Protein AF-A0A6B3GAQ2-F1 (afdb_monomer)

Nearest PDB structures (foldseek):
  8sam-assembly2_B  TM=8.008E-01  e=4.745E-01  Bacillus thuringiensis serovar andalousiensis
  3t33-assembly1_A  TM=7.154E-01  e=3.754E+00  Arabidopsis thaliana

Sequence (95 aa):
IAGVPDNLMHYPGDPQPVWDPLQLSDGHPGVALLYAELAATDPALRHRAHAHLSAGLAAGIRPVPQSLFGGMVALAYAGHTAAVGSGGYTAMLAG

Solvent-accessible surface area (backbone atoms only — not comparable to full-atom values): 4975 Å² total; per-residue (Å²): 116,60,85,41,92,86,39,55,42,87,54,99,72,79,72,38,64,56,50,41,51,40,22,25,88,48,18,23,22,33,54,14,38,53,27,32,60,53,21,73,82,39,53,78,34,25,45,55,16,51,50,27,47,52,50,31,60,70,68,52,92,67,102,59,80,70,34,71,54,24,36,66,45,9,40,51,50,28,51,50,53,31,15,58,73,45,76,29,58,69,50,26,70,75,57

Mean predicted aligned error: 4.55 Å

Secondary structure (DSSP, 8-state):
-TT-TT-EE--SSS-EES--TTBTTTSHHHHHHHHHHHTTT-GGGHHHHHHHHHHHHHT---SS--BTTBTHHHHHHHHHHHHHHTTSHHHHHT-

Foldseek 3Di:
DQPDPPQWDDDPDDTHRQEDQFFCPRHLLVVLLVLLVVCLVPVVSLVVSVVSLVVSVVVDADPDDDDCGGGVVVSVVSQVVSQVSLVGPVSSVVD

Radius of gyration: 14.06 Å; Cα contacts (8 Å, |Δi|>4): 156; chains: 1; bounding box: 30×23×40 Å

Structure (mmCIF, N/CA/C/O backbone):
data_AF-A0A6B3GAQ2-F1
#
_entry.id   AF-A0A6B3GAQ2-F1
#
loop_
_atom_site.group_PDB
_atom_site.id
_atom_site.type_symbol
_atom_site.label_atom_id
_atom_site.label_alt_id
_atom_site.label_comp_id
_atom_site.label_asym_id
_atom_site.label_entity_id
_atom_site.label_seq_id
_atom_site.pdbx_PDB_ins_code
_atom_site.Cartn_x
_atom_site.Cartn_y
_atom_site.Cartn_z
_atom_site.occupancy
_atom_site.B_iso_or_equiv
_atom_site.auth_seq_id
_atom_site.auth_comp_id
_atom_site.auth_asym_id
_atom_site.auth_atom_id
_atom_site.pdbx_PDB_model_num
ATOM 1 N N . ILE A 1 1 ? -7.928 -5.280 -15.726 1.00 63.16 1 ILE A N 1
ATOM 2 C CA . ILE A 1 1 ? -8.010 -3.985 -16.446 1.00 63.16 1 ILE A CA 1
ATOM 3 C C . ILE A 1 1 ? -6.665 -3.260 -16.370 1.00 63.16 1 ILE A C 1
ATOM 5 O O . ILE A 1 1 ? -6.092 -3.035 -17.419 1.00 63.16 1 ILE A O 1
ATOM 9 N N . ALA A 1 2 ? -6.097 -3.017 -15.179 1.00 62.66 2 ALA A N 1
ATOM 10 C CA . ALA A 1 2 ? -4.810 -2.316 -15.051 1.00 62.66 2 ALA A CA 1
ATOM 11 C C . ALA A 1 2 ? -3.591 -3.047 -15.667 1.00 62.66 2 ALA A C 1
ATOM 13 O O . ALA A 1 2 ? -2.789 -2.409 -16.333 1.00 62.66 2 ALA A O 1
ATOM 14 N N . GLY A 1 3 ? -3.475 -4.372 -15.497 1.00 64.00 3 GLY A N 1
ATOM 15 C CA . GLY A 1 3 ? -2.357 -5.179 -16.025 1.00 64.00 3 GLY A CA 1
ATOM 16 C C . GLY A 1 3 ? -2.573 -5.783 -17.420 1.00 64.00 3 GLY A C 1
ATOM 17 O O . GLY A 1 3 ? -1.963 -6.799 -17.740 1.00 64.00 3 GLY A O 1
ATOM 18 N N . VAL A 1 4 ? -3.503 -5.242 -18.214 1.00 77.94 4 VAL A N 1
ATOM 19 C CA . VAL A 1 4 ? -3.713 -5.689 -19.605 1.00 77.94 4 VAL A CA 1
ATOM 20 C C . VAL A 1 4 ? -2.532 -5.191 -20.458 1.00 77.94 4 VAL A C 1
ATOM 22 O O . VAL A 1 4 ? -2.133 -4.048 -20.251 1.00 77.94 4 VAL A O 1
ATOM 25 N N . PRO A 1 5 ? -1.975 -5.991 -21.395 1.00 67.44 5 PRO A N 1
ATOM 26 C CA . PRO A 1 5 ? -0.726 -5.661 -22.098 1.00 67.44 5 PRO A CA 1
ATOM 27 C C . PRO A 1 5 ? -0.703 -4.290 -22.783 1.00 67.44 5 PRO A C 1
ATOM 29 O O . PRO A 1 5 ? 0.327 -3.626 -22.781 1.00 67.44 5 PRO A O 1
ATOM 32 N N . ASP A 1 6 ? -1.847 -3.847 -23.304 1.00 76.38 6 ASP A N 1
ATOM 33 C CA . ASP A 1 6 ? -1.968 -2.578 -24.032 1.00 76.38 6 ASP A CA 1
ATOM 34 C C . ASP A 1 6 ? -2.365 -1.395 -23.134 1.00 76.38 6 ASP A C 1
ATOM 36 O O . ASP A 1 6 ? -2.573 -0.281 -23.611 1.00 76.38 6 ASP A O 1
ATOM 40 N N . ASN A 1 7 ? -2.489 -1.613 -21.822 1.00 79.94 7 ASN A N 1
ATOM 41 C CA . ASN A 1 7 ? -2.814 -0.561 -20.867 1.00 79.94 7 ASN A CA 1
ATOM 42 C C . ASN A 1 7 ? -1.532 0.147 -20.410 1.00 79.94 7 ASN A C 1
ATOM 44 O O . ASN A 1 7 ? -1.021 -0.081 -19.308 1.00 79.94 7 ASN A O 1
ATOM 48 N N . LEU A 1 8 ? -0.998 0.974 -21.308 1.00 85.12 8 LEU A N 1
ATOM 49 C CA . LEU A 1 8 ? 0.260 1.692 -21.142 1.00 85.12 8 LEU A CA 1
ATOM 50 C C . LEU A 1 8 ? 0.019 3.198 -21.004 1.00 85.12 8 LEU A C 1
ATOM 52 O O . LEU A 1 8 ? -0.842 3.780 -21.666 1.00 85.12 8 LEU 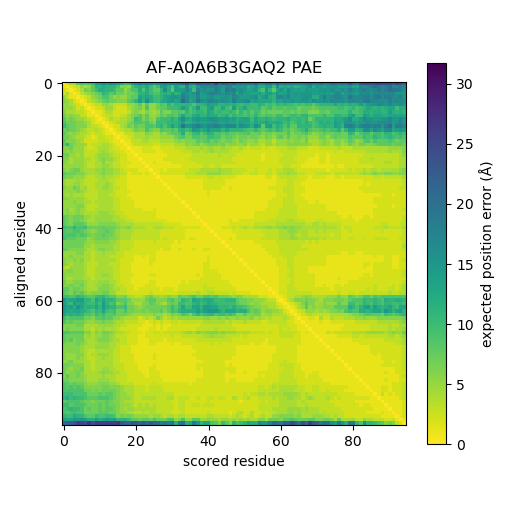A O 1
ATOM 56 N N . MET A 1 9 ? 0.824 3.841 -20.163 1.00 82.31 9 MET A N 1
ATOM 57 C CA . MET A 1 9 ? 0.917 5.291 -20.098 1.00 82.31 9 MET A CA 1
ATOM 58 C C . MET A 1 9 ? 1.905 5.785 -21.154 1.00 82.31 9 MET A C 1
ATOM 60 O O . MET A 1 9 ? 3.058 5.350 -21.211 1.00 82.31 9 MET A O 1
ATOM 64 N N . HIS A 1 10 ? 1.449 6.730 -21.976 1.00 84.25 10 HIS A N 1
ATOM 65 C CA . HIS A 1 10 ? 2.252 7.356 -23.020 1.00 84.25 10 HIS A CA 1
ATOM 66 C C . HIS A 1 10 ? 2.786 8.704 -22.535 1.00 84.25 10 HIS A C 1
ATOM 68 O O . HIS A 1 10 ? 2.098 9.724 -22.589 1.00 84.25 10 HIS A O 1
ATOM 74 N N . TYR A 1 11 ? 4.030 8.697 -22.071 1.00 76.50 11 TYR A N 1
ATOM 75 C CA . TYR A 1 11 ? 4.803 9.898 -21.762 1.00 76.50 11 TYR A CA 1
ATOM 76 C C . TYR A 1 11 ? 5.875 10.114 -22.838 1.00 76.50 11 TYR A C 1
ATOM 78 O O . TYR A 1 11 ? 6.188 9.177 -23.573 1.00 76.50 11 TYR A O 1
ATOM 86 N N . PRO A 1 12 ? 6.469 11.316 -22.961 1.00 85.44 12 PRO A N 1
ATOM 87 C CA . PRO A 1 12 ? 7.688 11.477 -23.747 1.00 85.44 12 PRO A CA 1
ATOM 88 C C . PRO A 1 12 ? 8.767 10.495 -23.252 1.00 85.44 12 PRO A C 1
ATOM 90 O O . PRO A 1 12 ? 9.226 10.615 -22.118 1.00 85.44 12 PRO A O 1
ATOM 93 N N . GLY A 1 13 ? 9.141 9.517 -24.081 1.00 82.69 13 GLY A N 1
ATOM 94 C CA . GLY A 1 13 ? 10.033 8.412 -23.712 1.00 82.69 13 GLY A CA 1
ATOM 95 C C . GLY A 1 13 ? 9.405 7.038 -23.966 1.00 82.69 13 GLY A C 1
ATOM 96 O O . GLY A 1 13 ? 8.501 6.908 -24.793 1.00 82.69 13 GLY A O 1
ATOM 97 N N . ASP A 1 14 ? 9.901 6.018 -23.265 1.00 82.69 14 ASP A N 1
ATOM 98 C CA . ASP A 1 14 ? 9.403 4.645 -23.391 1.00 82.69 14 ASP A CA 1
ATOM 99 C C . ASP A 1 14 ? 8.037 4.485 -22.700 1.00 82.69 14 ASP A C 1
ATOM 101 O O . ASP A 1 14 ? 7.901 4.892 -21.538 1.00 82.69 14 ASP A O 1
ATOM 105 N N . PRO A 1 15 ? 7.037 3.859 -23.357 1.00 84.25 15 PRO A N 1
ATOM 106 C CA . PRO A 1 15 ? 5.759 3.535 -22.734 1.00 84.25 15 PRO A CA 1
ATOM 107 C C . PRO A 1 15 ? 5.954 2.763 -21.430 1.00 84.25 15 PRO A C 1
ATOM 109 O O . PRO A 1 15 ? 6.709 1.791 -21.380 1.00 84.25 15 PRO A O 1
ATOM 112 N N . GLN A 1 16 ? 5.256 3.187 -20.381 1.00 82.25 16 GLN A N 1
ATOM 113 C CA . GLN A 1 16 ? 5.312 2.536 -19.074 1.00 82.25 16 GLN A CA 1
ATOM 114 C C . GLN A 1 16 ? 3.996 1.808 -18.797 1.00 82.25 16 GLN A C 1
ATOM 116 O O . GLN A 1 16 ? 2.937 2.295 -19.204 1.00 82.25 16 GLN A O 1
ATOM 121 N N . PRO A 1 17 ? 4.016 0.655 -18.112 1.00 84.62 17 PRO A N 1
ATOM 122 C CA . PRO A 1 17 ? 2.783 0.027 -17.660 1.00 84.62 17 PRO A CA 1
ATOM 123 C C . PRO A 1 17 ? 2.033 0.964 -16.708 1.00 84.62 17 PRO A C 1
ATOM 125 O O . PRO A 1 17 ? 2.646 1.631 -15.885 1.00 84.62 17 PRO A O 1
ATOM 128 N N . VAL A 1 18 ? 0.699 0.979 -16.791 1.00 87.38 18 VAL A N 1
ATOM 129 C CA . VAL A 1 18 ? -0.162 1.724 -15.844 1.00 87.38 18 VAL A CA 1
ATOM 130 C C . VAL A 1 18 ? -0.045 1.187 -14.413 1.00 87.38 18 VAL A C 1
ATOM 132 O O . VAL A 1 18 ? -0.408 1.871 -13.464 1.00 87.38 18 VAL A O 1
ATOM 135 N N . TRP A 1 19 ? 0.387 -0.066 -14.265 1.00 90.50 19 TRP A N 1
ATOM 136 C CA . TRP A 1 19 ? 0.571 -0.714 -12.976 1.00 90.50 19 TRP A CA 1
ATOM 137 C C . TRP A 1 19 ? 1.982 -1.272 -12.861 1.00 90.50 19 TRP A C 1
ATOM 139 O O . TRP A 1 19 ? 2.325 -2.257 -13.525 1.00 90.50 19 TRP A O 1
ATOM 149 N N . ASP A 1 20 ? 2.765 -0.698 -11.956 1.00 90.94 20 ASP A N 1
ATOM 150 C CA . ASP A 1 20 ? 4.005 -1.293 -11.482 1.00 90.94 20 ASP A CA 1
ATOM 151 C C . ASP A 1 20 ? 3.827 -1.732 -10.015 1.00 90.94 20 ASP A C 1
ATOM 153 O O . ASP A 1 20 ? 3.721 -0.886 -9.125 1.00 90.94 20 ASP A O 1
ATOM 157 N N . PRO A 1 21 ? 3.854 -3.050 -9.721 1.00 93.25 21 PRO A N 1
ATOM 158 C CA . PRO A 1 21 ? 3.627 -3.593 -8.382 1.00 93.25 21 PRO A CA 1
ATOM 159 C C . PRO A 1 21 ? 4.420 -2.947 -7.238 1.00 93.25 21 PRO A C 1
ATOM 161 O O . PRO A 1 21 ? 3.946 -2.979 -6.102 1.00 93.25 21 PRO A O 1
ATOM 164 N N . LEU A 1 22 ? 5.608 -2.396 -7.512 1.00 94.19 22 LEU A N 1
ATOM 165 C CA . LEU A 1 22 ? 6.502 -1.814 -6.507 1.00 94.19 22 LEU A CA 1
ATOM 166 C C . LEU A 1 22 ? 6.642 -0.288 -6.609 1.00 94.19 22 LEU A C 1
ATOM 168 O O . LEU A 1 22 ? 7.513 0.275 -5.942 1.00 94.19 22 LEU A O 1
ATOM 172 N N . GLN A 1 23 ? 5.812 0.388 -7.405 1.00 93.69 23 GLN A N 1
ATOM 173 C CA . GLN A 1 23 ? 5.748 1.849 -7.394 1.00 93.69 23 GLN A CA 1
ATOM 174 C C . GLN A 1 23 ? 4.813 2.356 -6.295 1.00 93.69 23 GLN A C 1
ATOM 176 O O . GLN A 1 23 ? 3.775 1.765 -5.993 1.00 93.69 23 GLN A O 1
ATOM 181 N N . LEU A 1 24 ? 5.177 3.482 -5.688 1.00 95.62 24 LEU A N 1
ATOM 182 C CA . LEU A 1 24 ? 4.344 4.144 -4.689 1.00 95.62 24 LEU A CA 1
ATOM 183 C C . LEU A 1 24 ? 3.123 4.820 -5.318 1.00 95.62 24 LEU A C 1
ATOM 185 O O . LEU A 1 24 ? 2.058 4.829 -4.711 1.00 95.62 24 LEU A O 1
ATOM 189 N N . SER A 1 25 ? 3.276 5.383 -6.515 1.00 92.94 25 SER A N 1
ATOM 190 C CA . SER A 1 25 ? 2.231 6.134 -7.220 1.00 92.94 25 SER A CA 1
ATOM 191 C C . SER A 1 25 ? 1.082 5.255 -7.710 1.00 92.94 25 SER A C 1
ATOM 193 O O . SER A 1 25 ? -0.083 5.622 -7.590 1.00 92.94 25 SER A O 1
ATOM 195 N N . ASP A 1 26 ? 1.424 4.104 -8.270 1.00 91.44 26 ASP A N 1
ATOM 196 C CA . ASP A 1 26 ? 0.570 3.302 -9.147 1.00 91.44 26 ASP A CA 1
ATOM 197 C C . ASP A 1 26 ? 0.798 1.796 -8.926 1.00 91.44 26 ASP A C 1
ATOM 199 O O . ASP A 1 26 ? 0.640 0.982 -9.832 1.00 91.44 26 ASP A O 1
ATOM 203 N N . GLY A 1 27 ? 1.164 1.427 -7.694 1.00 94.81 27 GLY A N 1
ATOM 204 C CA . GLY A 1 27 ? 1.456 0.057 -7.281 1.00 94.81 27 GLY A CA 1
ATOM 205 C C . GLY A 1 27 ? 0.871 -0.331 -5.924 1.00 94.81 27 GLY A C 1
ATOM 206 O O . GLY A 1 27 ? 0.117 0.411 -5.284 1.00 94.81 27 GLY A O 1
ATOM 207 N N . HIS A 1 28 ? 1.234 -1.528 -5.450 1.00 97.62 28 HIS A N 1
ATOM 208 C CA . HIS A 1 28 ? 0.762 -2.049 -4.165 1.00 97.62 28 HIS A CA 1
ATOM 209 C C . HIS A 1 28 ? 1.091 -1.152 -2.960 1.00 97.62 28 HIS A C 1
ATOM 211 O O . HIS A 1 28 ? 0.215 -1.029 -2.101 1.00 97.62 28 HIS A O 1
ATOM 217 N N . PRO A 1 29 ? 2.276 -0.512 -2.862 1.00 97.69 29 PRO A N 1
ATOM 218 C CA . PRO A 1 29 ? 2.576 0.397 -1.757 1.00 97.69 29 PRO A CA 1
ATOM 219 C C . PRO A 1 29 ? 1.568 1.548 -1.620 1.00 97.69 29 PRO A C 1
ATOM 221 O O . PRO A 1 29 ? 1.086 1.805 -0.518 1.00 97.69 29 PRO A O 1
ATOM 224 N N . GLY A 1 30 ? 1.188 2.196 -2.726 1.00 97.75 30 GLY A N 1
ATOM 225 C CA . GLY A 1 30 ? 0.201 3.282 -2.711 1.00 97.75 30 GLY A CA 1
ATOM 226 C C . GLY A 1 30 ? -1.188 2.811 -2.286 1.00 97.75 30 GLY A C 1
ATOM 227 O O . GLY A 1 30 ? -1.834 3.426 -1.438 1.00 97.75 30 GLY A O 1
ATOM 228 N N . VAL A 1 31 ? -1.634 1.664 -2.809 1.00 98.19 31 VAL A N 1
ATOM 229 C CA . VAL A 1 31 ? -2.940 1.093 -2.441 1.00 98.19 31 VAL A CA 1
ATOM 230 C C . VAL A 1 31 ? -2.960 0.608 -0.985 1.00 98.19 31 VAL A C 1
ATOM 232 O O . VAL A 1 31 ? -3.982 0.727 -0.309 1.00 98.19 31 VAL A O 1
ATOM 235 N N . ALA A 1 32 ? -1.837 0.107 -0.465 1.00 98.31 32 ALA A N 1
ATOM 236 C CA . ALA A 1 32 ? -1.717 -0.249 0.945 1.00 98.31 32 ALA A CA 1
ATOM 237 C C . ALA A 1 32 ? -1.885 0.974 1.859 1.00 98.31 32 ALA A C 1
ATOM 239 O O . ALA A 1 32 ? -2.613 0.891 2.846 1.00 98.31 32 ALA A O 1
ATOM 240 N N . LEU A 1 33 ? -1.272 2.111 1.507 1.00 98.44 33 LEU A N 1
ATOM 241 C CA . LEU A 1 33 ? -1.446 3.371 2.236 1.00 98.44 33 LEU A CA 1
ATOM 242 C C . LEU A 1 33 ? -2.894 3.862 2.189 1.00 98.44 33 LEU A C 1
ATOM 244 O O . LEU A 1 33 ? -3.435 4.232 3.225 1.00 98.44 33 LEU A O 1
ATOM 248 N N . LEU A 1 34 ? -3.550 3.790 1.027 1.00 98.25 34 LEU A N 1
ATOM 249 C CA . LEU A 1 34 ? -4.969 4.130 0.912 1.00 98.25 34 LEU A CA 1
ATOM 250 C C . LEU A 1 34 ? -5.822 3.330 1.907 1.00 98.25 34 LEU A C 1
ATOM 252 O O . LEU A 1 34 ? -6.633 3.905 2.630 1.00 98.25 34 LEU A O 1
ATOM 256 N N . TYR A 1 35 ? -5.639 2.010 1.969 1.00 98.38 35 TYR A N 1
ATOM 257 C CA . TYR A 1 35 ? -6.389 1.186 2.917 1.00 98.38 35 TYR A CA 1
ATOM 258 C C . TYR A 1 35 ? -5.994 1.426 4.373 1.00 98.38 35 TYR A C 1
ATOM 260 O O . TYR A 1 35 ? -6.853 1.295 5.239 1.00 98.38 35 TYR A O 1
ATOM 268 N N . ALA A 1 36 ? -4.744 1.795 4.652 1.00 97.69 36 ALA A N 1
ATOM 269 C CA . ALA A 1 36 ? -4.328 2.185 5.995 1.00 97.69 36 ALA A CA 1
ATOM 270 C C . ALA A 1 36 ? -5.053 3.457 6.468 1.00 97.69 36 ALA A C 1
ATOM 272 O O . ALA A 1 36 ? -5.533 3.493 7.599 1.00 97.69 36 ALA A O 1
ATOM 273 N N . GLU A 1 37 ? -5.209 4.454 5.594 1.00 98.06 37 GLU A N 1
ATOM 274 C CA . GLU A 1 37 ? -5.964 5.677 5.897 1.00 98.06 37 GLU A CA 1
ATOM 275 C C . GLU A 1 37 ? -7.458 5.393 6.089 1.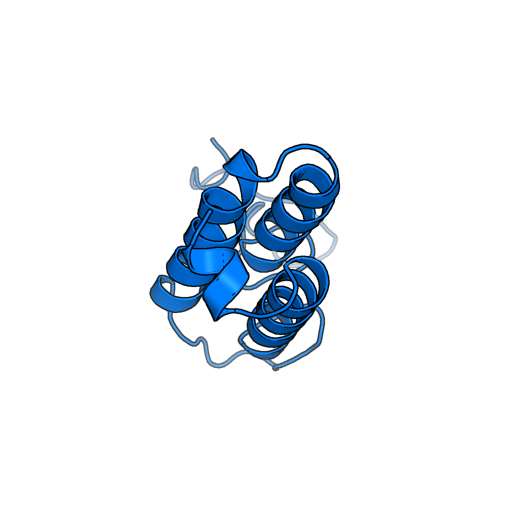00 98.06 37 GLU A C 1
ATOM 277 O O . GLU A 1 37 ? -8.065 5.836 7.063 1.00 98.06 37 GLU A O 1
ATOM 282 N N . LEU A 1 38 ? -8.063 4.586 5.210 1.00 97.94 38 LEU A N 1
ATOM 283 C CA . LEU A 1 38 ? -9.460 4.169 5.376 1.00 97.94 38 LEU A CA 1
ATOM 284 C C . LEU A 1 38 ? -9.665 3.362 6.669 1.00 97.94 38 LEU A C 1
ATOM 286 O O . LEU A 1 38 ? -10.704 3.472 7.319 1.00 97.94 38 LEU A O 1
ATOM 290 N N . ALA A 1 39 ? -8.658 2.592 7.079 1.00 96.12 39 ALA A N 1
ATOM 291 C CA . ALA A 1 39 ? -8.700 1.811 8.305 1.00 96.12 39 ALA A CA 1
ATOM 292 C C . ALA A 1 39 ? -8.662 2.645 9.596 1.00 96.12 39 ALA A C 1
ATOM 294 O O . ALA A 1 39 ? -8.917 2.103 10.677 1.00 96.12 39 ALA A O 1
ATOM 295 N N . ALA A 1 40 ? -8.369 3.946 9.508 1.00 93.25 40 ALA A N 1
ATOM 296 C CA . ALA A 1 40 ? -8.462 4.855 10.645 1.00 93.25 40 ALA A CA 1
ATOM 297 C C . ALA A 1 40 ? -9.917 5.038 11.114 1.00 93.25 40 ALA A C 1
ATOM 299 O O . ALA A 1 40 ? -10.159 5.200 12.310 1.00 93.25 40 ALA A O 1
ATOM 300 N N . THR A 1 41 ? -10.884 4.984 10.193 1.00 95.88 41 THR A N 1
ATOM 301 C CA . THR A 1 41 ? -12.321 5.088 10.498 1.00 95.88 41 THR A CA 1
ATOM 302 C C . THR A 1 41 ? -13.041 3.743 10.442 1.00 95.88 41 THR A C 1
ATOM 304 O O . THR A 1 41 ? -14.039 3.570 11.140 1.00 95.88 41 THR A O 1
ATOM 307 N N . ASP A 1 42 ? -12.519 2.777 9.681 1.00 96.25 42 ASP A N 1
ATOM 308 C CA . ASP A 1 42 ? -13.044 1.412 9.594 1.00 96.25 42 ASP A CA 1
ATOM 309 C C . ASP A 1 42 ? -11.938 0.359 9.808 1.00 96.25 42 ASP A C 1
ATOM 311 O O . ASP A 1 42 ? -11.309 -0.103 8.849 1.00 96.25 42 ASP A O 1
ATOM 315 N N . PRO A 1 43 ? -11.702 -0.079 11.060 1.00 94.50 43 PRO A N 1
ATOM 316 C CA . PRO A 1 43 ? -10.669 -1.063 11.377 1.00 94.50 43 PRO A CA 1
ATOM 317 C C . PRO A 1 43 ? -10.758 -2.374 10.586 1.00 94.50 43 PRO A C 1
ATOM 319 O O . PRO A 1 43 ? -9.730 -3.032 10.421 1.00 94.50 43 PRO A O 1
ATOM 322 N N . ALA A 1 44 ? -11.932 -2.740 10.054 1.00 94.06 44 ALA A N 1
ATOM 323 C CA . ALA A 1 44 ? -12.094 -3.946 9.249 1.00 94.06 44 ALA A CA 1
ATOM 324 C C . ALA A 1 44 ? -11.338 -3.873 7.912 1.00 94.06 44 ALA A C 1
ATOM 326 O O . ALA A 1 44 ? -11.208 -4.889 7.240 1.00 94.06 44 ALA A O 1
ATOM 327 N N . LEU A 1 45 ? -10.819 -2.710 7.501 1.00 96.38 45 LEU A N 1
ATOM 328 C CA . LEU A 1 45 ? -10.046 -2.550 6.263 1.00 96.38 45 LEU A CA 1
ATOM 329 C C . LEU A 1 45 ? -8.538 -2.804 6.424 1.00 96.38 45 LEU A C 1
ATOM 331 O O . LEU A 1 45 ? -7.828 -2.866 5.415 1.00 96.38 45 LEU A O 1
ATOM 335 N N . ARG A 1 46 ? -8.036 -3.019 7.647 1.00 95.94 46 ARG A N 1
ATOM 336 C CA . AR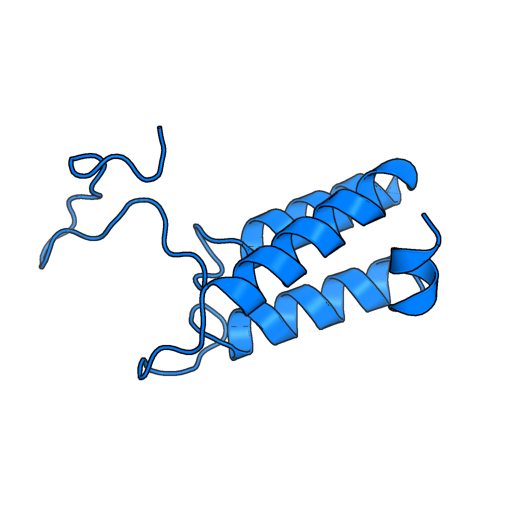G A 1 46 ? -6.602 -3.274 7.907 1.00 95.94 46 ARG A CA 1
ATOM 337 C C . ARG A 1 46 ? -6.073 -4.492 7.155 1.00 95.94 46 ARG A C 1
ATOM 339 O O . ARG A 1 46 ? -5.001 -4.414 6.549 1.00 95.94 46 ARG A O 1
ATOM 346 N N . HIS A 1 47 ? -6.854 -5.574 7.088 1.00 95.88 47 HIS A N 1
ATOM 347 C CA . HIS A 1 47 ? -6.480 -6.764 6.320 1.00 95.88 47 HIS A CA 1
ATOM 348 C C . HIS A 1 47 ? -6.216 -6.462 4.835 1.00 95.88 47 HIS A C 1
ATOM 350 O O . HIS A 1 47 ? -5.368 -7.112 4.223 1.00 95.88 47 HIS A O 1
ATOM 356 N N . ARG A 1 48 ? -6.888 -5.463 4.238 1.00 97.69 48 ARG A N 1
ATOM 357 C CA . ARG A 1 48 ? -6.652 -5.081 2.836 1.00 97.69 48 ARG A CA 1
ATOM 358 C C . ARG A 1 48 ? -5.326 -4.359 2.661 1.00 97.69 48 ARG A C 1
ATOM 360 O O . ARG A 1 48 ? -4.610 -4.661 1.709 1.00 97.69 48 ARG A O 1
ATOM 367 N N . ALA A 1 49 ? -4.962 -3.475 3.591 1.00 97.56 49 ALA A N 1
ATOM 368 C CA . ALA A 1 49 ? -3.638 -2.856 3.593 1.00 97.56 49 ALA A CA 1
ATOM 369 C C . ALA A 1 49 ? -2.545 -3.937 3.644 1.00 97.56 49 ALA A C 1
ATOM 371 O O . ALA A 1 49 ? -1.654 -3.961 2.793 1.00 97.56 49 ALA A O 1
ATOM 372 N N . HIS A 1 50 ? -2.679 -4.902 4.562 1.00 97.56 50 HIS A N 1
ATOM 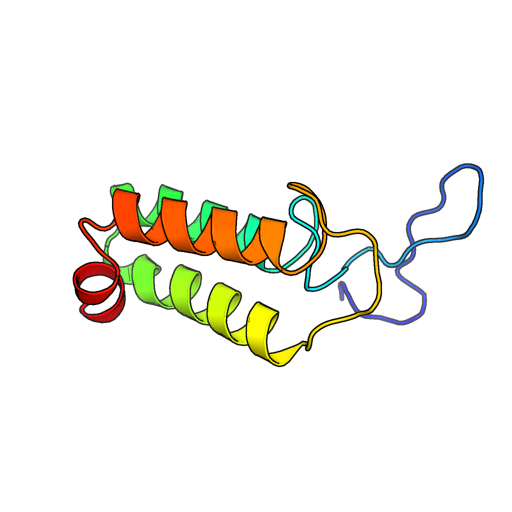373 C CA . HIS A 1 50 ? -1.765 -6.040 4.648 1.00 97.56 50 HIS A CA 1
ATOM 374 C C . HIS A 1 50 ? -1.734 -6.876 3.358 1.00 97.56 50 HIS A C 1
ATOM 376 O O . HIS A 1 50 ? -0.654 -7.207 2.871 1.00 97.56 50 HIS A O 1
ATOM 382 N N . ALA A 1 51 ? -2.890 -7.176 2.760 1.00 98.00 51 ALA A N 1
ATOM 383 C CA . ALA A 1 51 ? -2.964 -7.951 1.524 1.00 98.00 51 ALA A CA 1
ATOM 384 C C . ALA A 1 51 ? -2.192 -7.288 0.369 1.00 98.00 51 ALA A C 1
ATOM 386 O O . ALA A 1 51 ? -1.478 -7.976 -0.362 1.00 98.00 51 ALA A O 1
ATOM 387 N N . HIS A 1 52 ? -2.269 -5.959 0.229 1.00 98.19 52 HIS A N 1
ATOM 388 C CA . HIS A 1 52 ? -1.481 -5.241 -0.774 1.00 98.19 52 HIS A CA 1
ATOM 389 C C . HIS A 1 52 ? 0.019 -5.271 -0.462 1.00 98.19 52 HIS A C 1
ATOM 391 O O . HIS A 1 52 ? 0.802 -5.522 -1.374 1.00 98.19 52 HIS A O 1
ATOM 397 N N . LEU A 1 53 ? 0.432 -5.106 0.799 1.00 97.75 53 LEU A N 1
ATOM 398 C CA . LEU A 1 53 ? 1.846 -5.237 1.182 1.00 97.75 53 LEU A CA 1
ATOM 399 C C . LEU A 1 53 ? 2.398 -6.634 0.852 1.00 97.75 53 LEU A C 1
ATOM 401 O O . LEU A 1 53 ? 3.479 -6.756 0.276 1.00 97.75 53 LEU A O 1
ATOM 405 N N . SER A 1 54 ? 1.629 -7.679 1.156 1.00 97.88 54 SER A N 1
ATOM 406 C CA . SER A 1 54 ? 1.980 -9.069 0.857 1.00 97.88 54 SER A CA 1
ATOM 407 C C . SER A 1 54 ? 2.057 -9.333 -0.649 1.00 97.88 54 SER A C 1
ATOM 409 O O . SER A 1 54 ? 2.995 -9.981 -1.110 1.00 97.88 54 SER A O 1
ATOM 411 N N . ALA A 1 55 ? 1.128 -8.787 -1.436 1.00 97.44 55 ALA A N 1
ATOM 412 C CA . ALA A 1 55 ? 1.164 -8.895 -2.892 1.00 97.44 55 ALA A CA 1
ATOM 413 C C . ALA A 1 55 ? 2.354 -8.136 -3.511 1.00 97.44 55 ALA A C 1
ATOM 415 O O . ALA A 1 55 ? 3.010 -8.660 -4.409 1.00 97.44 55 ALA A O 1
ATOM 416 N N . GLY A 1 56 ? 2.691 -6.950 -2.992 1.00 95.50 56 GLY A N 1
ATOM 417 C CA . GLY A 1 56 ? 3.886 -6.204 -3.396 1.00 95.50 56 GLY A CA 1
ATOM 418 C C . GLY A 1 56 ? 5.174 -6.978 -3.110 1.00 95.50 56 GLY A C 1
ATOM 419 O O . GLY A 1 56 ? 6.040 -7.069 -3.975 1.00 95.50 56 GLY A O 1
ATOM 420 N N . LEU A 1 57 ? 5.273 -7.613 -1.937 1.00 95.25 57 LEU A N 1
ATOM 421 C CA . LEU A 1 57 ? 6.406 -8.480 -1.603 1.00 95.25 57 LEU A CA 1
ATOM 422 C C . LEU A 1 57 ? 6.489 -9.696 -2.543 1.00 95.25 57 LEU A C 1
ATOM 424 O O . LEU A 1 57 ? 7.571 -10.035 -3.022 1.00 95.25 57 LEU A O 1
ATOM 428 N N . ALA A 1 58 ? 5.348 -10.326 -2.838 1.00 96.19 58 ALA A N 1
ATOM 429 C CA . ALA A 1 58 ? 5.261 -11.480 -3.731 1.00 96.19 58 ALA A CA 1
ATOM 430 C C . ALA A 1 58 ? 5.606 -11.149 -5.195 1.00 96.19 58 ALA A C 1
ATOM 432 O O . ALA A 1 58 ? 6.056 -12.032 -5.923 1.00 96.19 58 ALA A O 1
ATOM 433 N N . ALA A 1 59 ? 5.451 -9.891 -5.623 1.00 92.00 59 ALA A N 1
ATOM 434 C CA . ALA A 1 59 ? 5.858 -9.435 -6.955 1.00 92.00 59 ALA A CA 1
ATOM 435 C C . ALA A 1 59 ? 7.386 -9.477 -7.177 1.00 92.00 59 ALA A C 1
ATOM 437 O O . ALA A 1 59 ? 7.841 -9.391 -8.318 1.00 92.00 59 ALA A O 1
ATOM 438 N N . GLY A 1 60 ? 8.167 -9.652 -6.105 1.00 86.06 60 GLY A N 1
ATOM 439 C CA . GLY A 1 60 ? 9.599 -9.917 -6.163 1.00 86.06 60 GLY A CA 1
ATOM 440 C C . GLY A 1 60 ? 10.466 -8.669 -6.319 1.00 86.06 60 GLY A C 1
ATOM 441 O O . GLY A 1 60 ? 10.070 -7.644 -6.878 1.00 86.06 60 GLY A O 1
ATOM 442 N N . ILE A 1 61 ? 11.698 -8.769 -5.820 1.00 80.25 61 ILE A N 1
ATOM 443 C CA . ILE A 1 61 ? 12.691 -7.699 -5.922 1.00 80.25 61 ILE A CA 1
ATOM 444 C C . ILE A 1 61 ? 13.173 -7.611 -7.369 1.00 80.25 61 ILE A C 1
ATOM 446 O O . ILE A 1 61 ? 13.661 -8.589 -7.934 1.00 80.25 61 ILE A O 1
ATOM 450 N N . ARG A 1 62 ? 13.086 -6.414 -7.949 1.00 77.31 62 ARG A N 1
ATOM 451 C CA . ARG 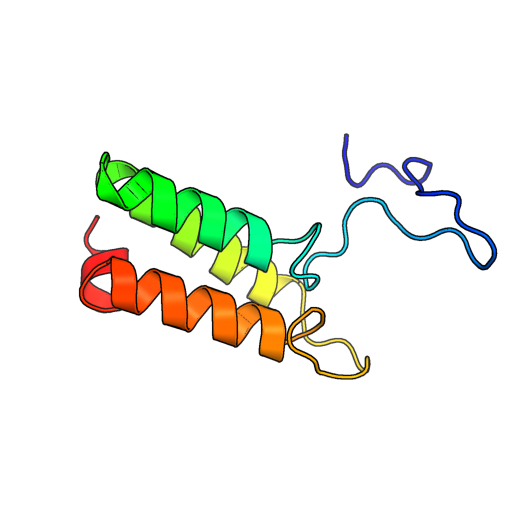A 1 62 ? 13.671 -6.107 -9.256 1.00 77.31 62 ARG A CA 1
ATOM 452 C C . ARG A 1 62 ? 14.956 -5.293 -9.085 1.00 77.31 62 ARG A C 1
ATOM 454 O O . ARG A 1 62 ? 15.015 -4.459 -8.177 1.00 77.31 62 ARG A O 1
ATOM 461 N N . PRO A 1 63 ? 15.973 -5.495 -9.944 1.00 77.94 63 PRO A N 1
ATOM 462 C CA . PRO A 1 63 ? 17.214 -4.722 -9.933 1.00 77.94 63 PRO A CA 1
ATOM 463 C C . PRO A 1 63 ? 16.990 -3.324 -10.535 1.00 77.94 63 PRO A C 1
ATOM 465 O O . PRO A 1 63 ? 17.557 -2.965 -11.561 1.00 77.94 63 PRO A O 1
ATOM 468 N N . VAL A 1 64 ? 16.119 -2.543 -9.900 1.00 76.19 64 VAL A N 1
ATOM 469 C CA . VAL A 1 64 ? 15.827 -1.143 -10.228 1.00 76.19 64 VAL A CA 1
ATOM 470 C C . VAL A 1 64 ? 16.375 -0.231 -9.127 1.00 76.19 64 VAL A C 1
ATOM 472 O O . VAL A 1 64 ? 16.581 -0.701 -8.001 1.00 76.19 64 VAL A O 1
ATOM 475 N N . PRO A 1 65 ? 16.619 1.063 -9.401 1.00 83.31 65 PRO A N 1
ATOM 476 C CA . PRO A 1 65 ? 16.975 2.021 -8.361 1.00 83.31 65 PRO A CA 1
ATOM 477 C C . PRO A 1 65 ? 15.948 2.006 -7.224 1.00 83.31 65 PRO A C 1
ATOM 479 O O . PRO A 1 65 ? 14.749 2.160 -7.448 1.00 83.31 65 PRO A O 1
ATOM 482 N N . GLN A 1 66 ? 16.425 1.797 -5.998 1.00 90.31 66 GLN A N 1
ATOM 483 C CA . GLN A 1 66 ? 15.575 1.774 -4.811 1.00 90.31 66 GLN A CA 1
ATOM 484 C C . GLN A 1 66 ? 15.359 3.210 -4.330 1.00 90.31 66 GLN A C 1
ATOM 486 O O . GLN A 1 66 ? 16.321 3.930 -4.064 1.00 90.31 66 GLN A O 1
ATOM 491 N N . SER A 1 67 ? 14.104 3.636 -4.233 1.00 94.12 67 SER A N 1
ATOM 492 C CA . SER A 1 67 ? 13.740 4.998 -3.839 1.00 94.12 67 SER A CA 1
ATOM 493 C C . SER A 1 67 ? 12.388 5.022 -3.131 1.00 94.12 67 SER A C 1
ATOM 495 O O . SER A 1 67 ? 11.670 4.025 -3.111 1.00 94.12 67 SER A O 1
ATOM 497 N N . LEU A 1 68 ? 12.005 6.173 -2.574 1.00 95.50 68 LEU A N 1
ATOM 498 C CA . LEU A 1 68 ? 10.684 6.329 -1.959 1.00 95.50 68 LEU A CA 1
ATOM 499 C C . LEU A 1 68 ? 9.544 5.962 -2.919 1.00 95.50 68 LEU A C 1
ATOM 501 O O . LEU A 1 68 ? 8.549 5.391 -2.488 1.00 95.50 68 LEU A O 1
ATOM 505 N N . PHE A 1 69 ? 9.699 6.268 -4.207 1.00 93.50 69 PHE A N 1
ATOM 506 C CA . PHE A 1 69 ? 8.664 6.017 -5.202 1.00 93.50 69 PHE A CA 1
ATOM 507 C C . PHE A 1 69 ? 8.771 4.648 -5.865 1.00 93.50 69 PHE A C 1
ATOM 509 O O . PHE A 1 69 ? 7.800 4.228 -6.474 1.00 93.50 69 PHE A O 1
ATOM 516 N N . GLY A 1 70 ? 9.883 3.923 -5.712 1.00 92.25 70 GLY A N 1
ATOM 517 C CA . GLY A 1 70 ? 1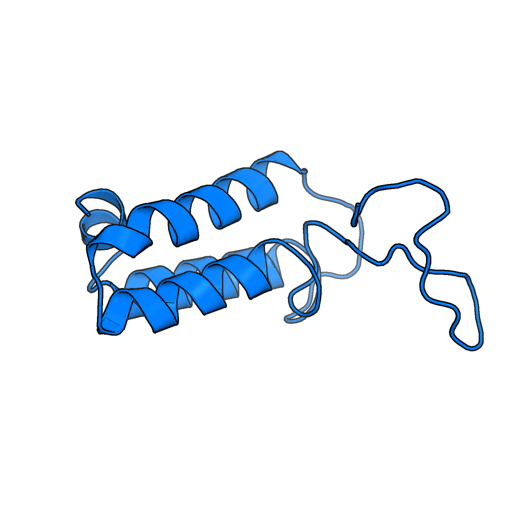0.094 2.670 -6.432 1.00 92.25 70 GLY A CA 1
ATOM 518 C C . GLY A 1 70 ? 10.880 1.616 -5.662 1.00 92.25 70 GLY A C 1
ATOM 519 O O . GLY A 1 70 ? 11.895 1.893 -5.018 1.00 92.25 70 GLY A O 1
ATOM 520 N N . GLY A 1 71 ? 10.435 0.371 -5.800 1.00 92.94 71 GLY A N 1
ATOM 521 C CA . GLY A 1 71 ? 11.122 -0.803 -5.276 1.00 92.94 71 GLY A CA 1
ATOM 522 C C . GLY A 1 71 ? 10.766 -1.116 -3.823 1.00 92.94 71 GLY A C 1
ATOM 523 O O . GLY A 1 71 ? 9.702 -0.769 -3.310 1.00 92.94 71 GLY A O 1
ATOM 524 N N . MET A 1 72 ? 11.682 -1.796 -3.139 1.00 93.88 72 MET A N 1
ATOM 525 C CA . MET A 1 72 ? 11.499 -2.246 -1.760 1.00 93.88 72 MET A CA 1
ATOM 526 C C . MET A 1 72 ? 11.438 -1.094 -0.761 1.00 93.88 72 MET A C 1
ATOM 528 O O . MET A 1 72 ? 10.834 -1.252 0.294 1.00 93.88 72 MET A O 1
ATOM 532 N N . VAL A 1 73 ? 12.02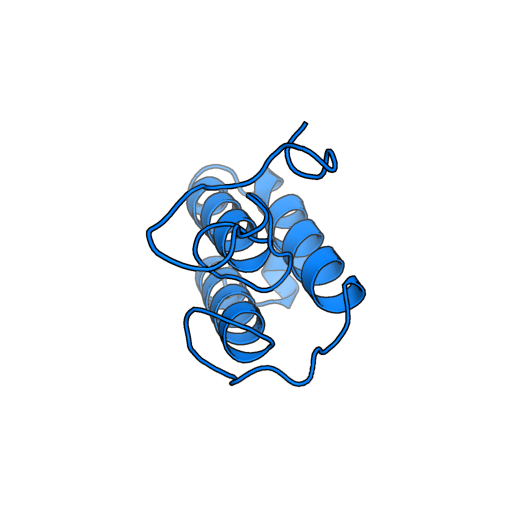5 0.062 -1.080 1.00 95.44 73 VAL A N 1
ATOM 533 C CA . VAL A 1 73 ? 11.952 1.248 -0.215 1.00 95.44 73 VAL A CA 1
ATOM 534 C C . VAL A 1 73 ? 10.528 1.809 -0.186 1.00 95.44 73 VAL A C 1
ATOM 536 O O . VAL A 1 73 ? 10.024 2.085 0.901 1.00 95.44 73 VAL A O 1
ATOM 539 N N . ALA A 1 74 ? 9.843 1.885 -1.332 1.00 96.75 74 ALA A N 1
ATOM 540 C CA . ALA A 1 74 ? 8.425 2.247 -1.394 1.00 96.75 74 ALA A CA 1
ATOM 541 C C . ALA A 1 74 ? 7.557 1.280 -0.572 1.00 96.75 74 ALA A C 1
ATOM 543 O O . ALA A 1 74 ? 6.723 1.705 0.230 1.00 96.75 74 ALA A O 1
ATOM 544 N N . LEU A 1 75 ? 7.794 -0.030 -0.721 1.00 96.62 75 LEU A N 1
ATOM 545 C CA . LEU A 1 75 ? 7.067 -1.064 0.017 1.00 96.62 75 LEU A CA 1
ATOM 546 C C . LEU A 1 75 ? 7.333 -1.004 1.529 1.00 96.62 75 LEU A C 1
ATOM 548 O O . LEU A 1 75 ? 6.399 -1.106 2.323 1.00 96.62 75 LEU A O 1
ATOM 552 N N . ALA A 1 76 ? 8.589 -0.812 1.934 1.00 96.62 76 ALA A N 1
ATOM 553 C CA . ALA A 1 76 ? 8.976 -0.687 3.335 1.00 96.62 76 ALA A CA 1
ATOM 554 C C . ALA A 1 76 ? 8.380 0.572 3.974 1.00 96.62 76 ALA A C 1
ATOM 556 O O . ALA A 1 76 ? 7.877 0.506 5.095 1.00 96.62 76 ALA A O 1
ATOM 557 N N . TYR A 1 77 ? 8.380 1.694 3.249 1.00 98.12 77 TYR A N 1
ATOM 558 C CA . TYR A 1 77 ? 7.724 2.925 3.679 1.00 98.12 77 TYR A CA 1
ATOM 559 C C . TYR A 1 77 ? 6.223 2.708 3.900 1.00 98.12 77 TYR A C 1
ATOM 561 O O . TYR A 1 77 ? 5.719 2.990 4.987 1.00 98.12 77 TYR A O 1
ATOM 569 N N . ALA A 1 78 ? 5.520 2.145 2.913 1.00 98.25 78 ALA A N 1
ATOM 570 C CA . ALA A 1 78 ? 4.093 1.860 3.033 1.00 98.25 78 ALA A CA 1
ATOM 571 C C . ALA A 1 78 ? 3.794 0.911 4.204 1.00 98.25 78 ALA A C 1
ATOM 573 O O . ALA A 1 78 ? 2.887 1.167 4.995 1.00 98.25 78 ALA A O 1
ATOM 574 N N . GLY A 1 79 ? 4.593 -0.150 4.357 1.00 98.00 79 GLY A N 1
ATOM 575 C CA . GLY A 1 79 ? 4.445 -1.114 5.444 1.00 98.00 79 GLY A CA 1
ATOM 576 C C . GLY A 1 79 ? 4.674 -0.506 6.825 1.00 98.00 79 GLY A C 1
ATOM 577 O O . GLY A 1 79 ? 3.911 -0.784 7.749 1.00 98.00 79 GLY A O 1
ATOM 578 N N . HIS A 1 80 ? 5.684 0.353 6.968 1.00 98.38 80 HIS A N 1
ATOM 579 C CA . HIS A 1 80 ? 5.952 1.057 8.217 1.00 98.38 80 HIS A CA 1
ATOM 580 C C . HIS A 1 80 ? 4.813 2.017 8.580 1.00 98.38 80 HIS A C 1
ATOM 582 O O . HIS A 1 80 ? 4.291 1.952 9.692 1.00 98.38 80 HIS A O 1
ATOM 588 N N . THR A 1 81 ? 4.386 2.860 7.637 1.00 98.06 81 THR A N 1
ATOM 589 C CA . THR A 1 81 ? 3.315 3.843 7.851 1.00 98.06 81 THR A CA 1
ATOM 590 C C . THR A 1 81 ? 1.991 3.163 8.202 1.00 98.06 81 THR A C 1
ATOM 592 O O . THR A 1 81 ? 1.359 3.535 9.190 1.00 98.06 81 THR A O 1
ATOM 595 N N . ALA A 1 82 ? 1.608 2.111 7.470 1.00 97.50 82 ALA A N 1
ATOM 596 C CA . ALA A 1 82 ? 0.390 1.348 7.750 1.00 97.50 82 ALA A CA 1
ATOM 597 C C . ALA A 1 82 ? 0.426 0.676 9.132 1.00 97.50 82 ALA A C 1
ATOM 599 O O . ALA A 1 82 ? -0.566 0.688 9.868 1.00 97.50 82 ALA A O 1
ATOM 600 N N . ALA A 1 83 ? 1.585 0.130 9.516 1.00 97.19 83 ALA A N 1
ATOM 601 C CA . ALA A 1 83 ? 1.775 -0.467 10.829 1.00 97.19 83 ALA A CA 1
ATOM 602 C C . ALA A 1 83 ? 1.643 0.575 11.943 1.00 97.19 83 ALA A C 1
ATOM 604 O O . ALA A 1 83 ? 0.900 0.345 12.892 1.00 97.19 83 ALA A O 1
ATOM 605 N N . VAL A 1 84 ? 2.319 1.722 11.830 1.00 96.94 84 VAL A N 1
ATOM 606 C CA . VAL A 1 84 ? 2.244 2.802 12.826 1.00 96.94 84 VAL A CA 1
ATOM 607 C C . VAL A 1 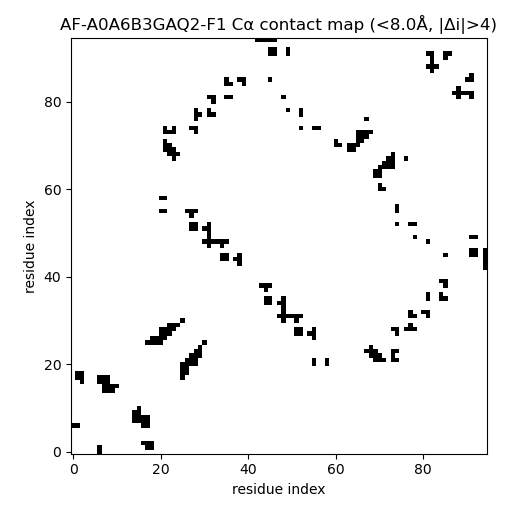84 ? 0.812 3.321 12.961 1.00 96.94 84 VAL A C 1
ATOM 609 O O . VAL A 1 84 ? 0.310 3.398 14.082 1.00 96.94 84 VAL A O 1
ATOM 612 N N . GLY A 1 85 ? 0.123 3.581 11.845 1.00 94.06 85 GLY A N 1
ATOM 613 C CA . GLY A 1 85 ? -1.275 4.030 11.845 1.00 94.06 85 GLY A CA 1
ATOM 614 C C . GLY A 1 85 ? -2.247 3.023 12.472 1.00 94.06 85 GLY A C 1
ATOM 615 O O . GLY A 1 85 ? -3.261 3.410 13.046 1.00 94.06 85 GLY A O 1
ATOM 616 N N . SER A 1 86 ? -1.908 1.732 12.446 1.00 94.19 86 SER A N 1
ATOM 617 C CA . SER A 1 86 ? -2.705 0.665 13.067 1.00 94.19 86 SER A CA 1
ATOM 618 C C . SER A 1 86 ? -2.389 0.427 14.553 1.00 94.19 86 SER A C 1
ATOM 620 O O . SER A 1 86 ? -3.028 -0.422 15.172 1.00 94.19 86 SER A O 1
ATOM 622 N N . GLY A 1 87 ? -1.408 1.128 15.136 1.00 94.81 87 GLY A N 1
ATOM 623 C CA . GLY A 1 87 ? -0.911 0.867 16.497 1.00 94.81 87 GLY A CA 1
ATOM 624 C C . GLY A 1 87 ? 0.140 -0.252 16.582 1.00 94.81 87 GLY A C 1
ATOM 625 O O . GLY A 1 87 ? 0.417 -0.774 17.659 1.00 94.81 87 GLY A O 1
ATOM 626 N N . GLY A 1 88 ? 0.724 -0.631 15.447 1.00 94.94 88 GLY A N 1
ATOM 627 C CA . GLY A 1 88 ? 1.732 -1.676 15.289 1.00 94.94 88 GLY A CA 1
ATOM 628 C C . GLY A 1 88 ? 1.318 -2.734 14.264 1.00 94.94 88 GLY A C 1
ATOM 629 O O . GLY A 1 88 ? 0.137 -2.942 13.989 1.00 94.94 88 GLY A O 1
ATOM 630 N N . TYR A 1 89 ? 2.297 -3.461 13.717 1.00 94.06 89 TYR A N 1
ATOM 631 C CA . TYR A 1 89 ? 2.029 -4.492 12.704 1.00 94.06 89 TYR A CA 1
ATOM 632 C C . TYR A 1 89 ? 1.162 -5.634 13.259 1.00 94.06 89 TYR A C 1
ATOM 634 O O . TYR A 1 89 ? 0.263 -6.116 12.582 1.00 94.06 89 TYR A O 1
ATOM 642 N N . THR A 1 90 ? 1.365 -6.025 14.521 1.00 94.75 90 THR A N 1
ATOM 643 C CA . THR A 1 90 ? 0.527 -7.034 15.191 1.00 94.75 90 THR A CA 1
ATOM 644 C C . THR A 1 90 ? -0.936 -6.597 15.273 1.00 94.75 90 THR A C 1
ATOM 646 O O . THR A 1 90 ? -1.827 -7.401 15.023 1.00 94.75 90 THR A O 1
ATOM 649 N N . ALA A 1 91 ? -1.195 -5.320 15.573 1.00 92.06 91 ALA A N 1
ATOM 650 C CA . ALA A 1 91 ? -2.549 -4.767 15.616 1.00 92.06 91 ALA A CA 1
ATOM 651 C C . ALA A 1 91 ? -3.171 -4.651 14.215 1.00 92.06 91 ALA A C 1
ATOM 653 O O . ALA A 1 91 ? -4.376 -4.840 14.059 1.00 92.06 91 ALA A O 1
ATOM 654 N N . MET A 1 92 ? -2.347 -4.399 13.194 1.00 93.25 92 MET A N 1
ATOM 655 C CA . MET A 1 92 ? -2.766 -4.441 11.793 1.00 93.25 92 MET A CA 1
ATOM 656 C C . MET A 1 92 ? -3.210 -5.847 11.361 1.00 93.25 92 MET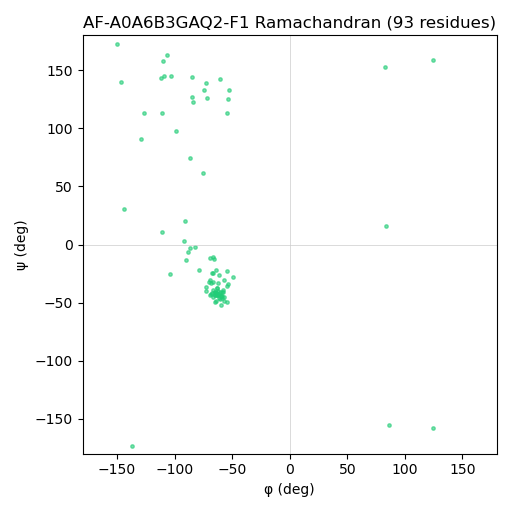 A C 1
ATOM 658 O O . MET A 1 92 ? -4.163 -5.965 10.603 1.00 93.25 92 MET A O 1
ATOM 662 N N . LEU A 1 93 ? -2.550 -6.904 11.850 1.00 93.50 93 LEU A N 1
ATOM 663 C CA . LEU A 1 93 ? -2.909 -8.300 11.553 1.00 93.50 93 LEU A CA 1
ATOM 664 C C . LEU A 1 93 ? -4.107 -8.822 12.357 1.00 93.50 93 LEU A C 1
ATOM 666 O O . LEU A 1 93 ? -4.718 -9.811 11.964 1.00 93.50 93 LEU A O 1
ATOM 670 N N . ALA A 1 94 ? -4.413 -8.202 13.495 1.00 87.56 94 ALA A N 1
ATOM 671 C CA . ALA A 1 94 ? -5.505 -8.615 14.372 1.00 87.56 94 ALA A CA 1
ATOM 672 C C . ALA A 1 94 ? -6.890 -8.090 13.933 1.00 87.56 94 ALA A C 1
ATOM 674 O O . ALA A 1 94 ? -7.872 -8.383 14.614 1.00 87.56 94 ALA A O 1
ATOM 675 N N . GLY A 1 95 ? -6.955 -7.289 12.859 1.00 61.19 95 GLY A N 1
ATOM 676 C CA . GLY A 1 95 ? -8.159 -6.612 12.357 1.00 61.19 95 GLY A CA 1
ATOM 677 C C . GLY A 1 95 ? -8.633 -7.115 11.003 1.00 61.19 95 GLY A C 1
ATOM 678 O O . GLY A 1 95 ? -7.786 -7.242 10.089 1.00 61.19 95 GLY A O 1
#

pLDDT: mean 90.95, std 8.94, range [61.19, 98.44]